Protein AF-A0A7W8LEC1-F1 (afdb_monomer_lite)

Structure (mmCIF, N/CA/C/O backbone):
data_AF-A0A7W8LEC1-F1
#
_entry.id   AF-A0A7W8LEC1-F1
#
loop_
_atom_site.group_PDB
_atom_site.id
_atom_site.type_symbol
_atom_site.label_atom_id
_atom_site.label_alt_id
_atom_site.label_comp_id
_atom_site.label_asym_id
_atom_site.label_entity_id
_atom_site.label_seq_id
_atom_site.pdbx_PDB_ins_code
_atom_site.Cartn_x
_atom_site.Cartn_y
_atom_site.Cartn_z
_atom_site.occupancy
_atom_site.B_iso_or_equiv
_atom_site.auth_seq_id
_atom_site.auth_comp_id
_atom_site.auth_asym_id
_atom_site.auth_atom_id
_atom_site.pdbx_PDB_model_num
ATOM 1 N N . MET A 1 1 ? -14.470 5.582 10.821 1.00 91.12 1 MET A N 1
ATOM 2 C CA . MET A 1 1 ? -13.684 6.486 9.956 1.00 91.12 1 MET A CA 1
ATOM 3 C C . MET A 1 1 ? -12.314 5.876 9.732 1.00 91.12 1 MET A C 1
ATOM 5 O O . MET A 1 1 ? -11.728 5.388 10.690 1.00 9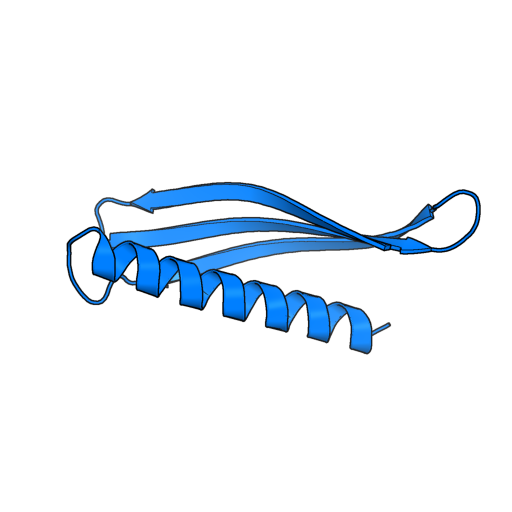1.12 1 MET A O 1
ATOM 9 N N . LEU A 1 2 ? -11.835 5.872 8.492 1.00 94.19 2 LEU A N 1
ATOM 10 C CA . LEU A 1 2 ? -10.481 5.452 8.136 1.00 94.19 2 LEU A CA 1
ATOM 11 C C . LEU A 1 2 ? -9.670 6.708 7.809 1.00 94.19 2 LEU A C 1
ATOM 13 O O . LEU A 1 2 ? -10.108 7.512 6.991 1.00 94.19 2 LEU A O 1
ATOM 17 N N . VAL A 1 3 ? -8.513 6.868 8.446 1.00 94.56 3 VAL A N 1
ATOM 18 C CA . VAL A 1 3 ? -7.531 7.912 8.128 1.00 94.56 3 VAL A CA 1
ATOM 19 C C . VAL A 1 3 ? -6.295 7.219 7.582 1.00 94.56 3 VAL A C 1
ATOM 21 O O . VAL A 1 3 ? -5.778 6.314 8.233 1.00 94.56 3 VAL A O 1
ATOM 24 N N . VAL A 1 4 ? -5.835 7.625 6.402 1.00 96.19 4 VAL A N 1
ATOM 25 C CA . VAL A 1 4 ? -4.627 7.089 5.765 1.00 96.19 4 VAL A CA 1
ATOM 26 C C . VAL A 1 4 ? -3.654 8.237 5.551 1.00 96.19 4 VAL A C 1
ATOM 28 O O . VAL A 1 4 ? -4.027 9.267 4.993 1.00 96.19 4 VAL A O 1
ATOM 31 N N . THR A 1 5 ? -2.414 8.042 5.980 1.00 96.44 5 THR A N 1
ATOM 32 C CA . THR A 1 5 ? -1.332 9.012 5.850 1.00 96.44 5 THR A CA 1
ATOM 33 C C . THR A 1 5 ? -0.205 8.379 5.054 1.00 96.44 5 THR A C 1
ATOM 35 O O . THR A 1 5 ? 0.347 7.355 5.457 1.00 96.44 5 THR A O 1
ATOM 38 N N . VAL A 1 6 ? 0.159 9.006 3.939 1.00 95.50 6 VAL A N 1
ATOM 39 C CA . VAL A 1 6 ? 1.420 8.714 3.256 1.00 95.50 6 VAL A CA 1
ATOM 40 C C . VAL A 1 6 ? 2.520 9.460 4.002 1.00 95.50 6 VAL A C 1
ATOM 42 O O . VAL A 1 6 ? 2.452 10.679 4.136 1.00 95.50 6 VAL A O 1
ATOM 45 N N . LEU A 1 7 ? 3.478 8.713 4.543 1.00 96.56 7 LEU A N 1
ATOM 46 C CA . LEU A 1 7 ? 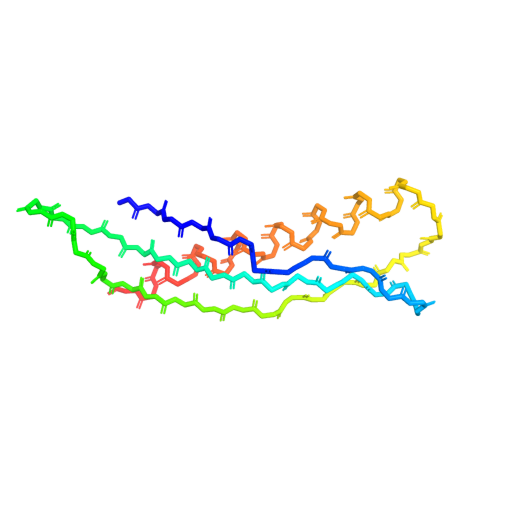4.609 9.248 5.299 1.00 96.56 7 LEU A CA 1
ATOM 47 C C . LEU A 1 7 ? 5.753 9.623 4.362 1.00 96.56 7 LEU A C 1
ATOM 49 O O . LEU A 1 7 ? 6.378 10.661 4.542 1.00 96.56 7 LEU A O 1
ATOM 53 N N . ASP A 1 8 ? 5.998 8.772 3.368 1.00 95.81 8 ASP A N 1
ATOM 54 C CA . ASP A 1 8 ? 7.051 8.952 2.381 1.00 95.81 8 ASP A CA 1
ATOM 55 C C . ASP A 1 8 ? 6.721 8.181 1.096 1.00 95.81 8 ASP A C 1
ATOM 57 O O . ASP A 1 8 ? 6.082 7.124 1.144 1.00 95.81 8 ASP A O 1
ATOM 61 N N . ALA A 1 9 ? 7.132 8.722 -0.048 1.00 93.31 9 ALA A N 1
ATOM 62 C CA . ALA A 1 9 ? 6.930 8.124 -1.361 1.00 93.31 9 ALA A CA 1
ATOM 63 C C . ALA A 1 9 ? 8.069 8.536 -2.295 1.00 93.31 9 ALA A C 1
ATOM 65 O O . ALA A 1 9 ? 8.101 9.658 -2.800 1.00 93.31 9 ALA A O 1
ATOM 66 N N . GLU A 1 10 ? 8.978 7.607 -2.562 1.00 93.31 10 GLU A N 1
ATOM 67 C CA . GLU A 1 10 ? 10.176 7.878 -3.347 1.00 93.31 10 GLU A CA 1
ATOM 68 C C . GLU A 1 10 ? 10.424 6.805 -4.404 1.00 93.31 10 GLU A C 1
ATOM 70 O O . GLU A 1 10 ? 9.927 5.680 -4.329 1.00 93.31 10 GLU A O 1
ATOM 75 N N . THR A 1 11 ? 11.195 7.167 -5.425 1.00 91.81 11 THR A N 1
ATOM 76 C CA . THR A 1 11 ? 11.737 6.227 -6.407 1.00 91.81 11 THR A CA 1
ATOM 77 C C . THR A 1 11 ? 13.247 6.344 -6.376 1.00 91.81 11 THR A C 1
ATOM 79 O O . THR A 1 11 ? 13.782 7.424 -6.624 1.00 91.81 11 THR A O 1
ATOM 82 N N . ASP A 1 12 ? 13.932 5.24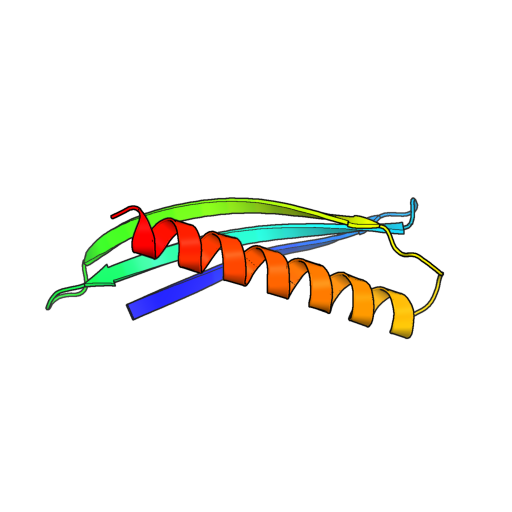4 -6.087 1.00 89.94 12 ASP A N 1
ATOM 83 C CA . ASP A 1 12 ? 15.389 5.239 -6.040 1.00 89.94 12 ASP A CA 1
ATOM 84 C C . ASP A 1 12 ? 16.024 5.099 -7.438 1.00 89.94 12 ASP A C 1
ATOM 86 O O . ASP A 1 12 ? 15.364 4.837 -8.450 1.00 89.94 12 ASP A O 1
ATOM 90 N N . ALA A 1 13 ? 17.350 5.251 -7.499 1.00 88.50 13 ALA A N 1
ATOM 91 C CA . ALA A 1 13 ? 18.117 5.125 -8.739 1.00 88.50 13 ALA A CA 1
ATOM 92 C C . ALA A 1 13 ? 18.098 3.704 -9.339 1.00 88.50 13 ALA A C 1
ATOM 94 O O . ALA A 1 13 ? 18.390 3.542 -10.526 1.00 88.50 13 ALA A O 1
ATOM 95 N N . SER A 1 14 ? 17.747 2.682 -8.548 1.00 88.25 14 SER A N 1
ATOM 96 C CA . SER A 1 14 ? 17.564 1.307 -9.032 1.00 88.25 14 SER A CA 1
ATOM 97 C C . SER A 1 14 ? 16.234 1.121 -9.768 1.00 88.25 14 SER A C 1
ATOM 99 O O . SER A 1 14 ? 16.025 0.099 -10.417 1.00 88.25 14 SER A O 1
ATOM 101 N N . GLY A 1 15 ? 15.351 2.122 -9.706 1.00 90.38 15 GLY A N 1
ATOM 102 C CA . GLY A 1 15 ? 14.00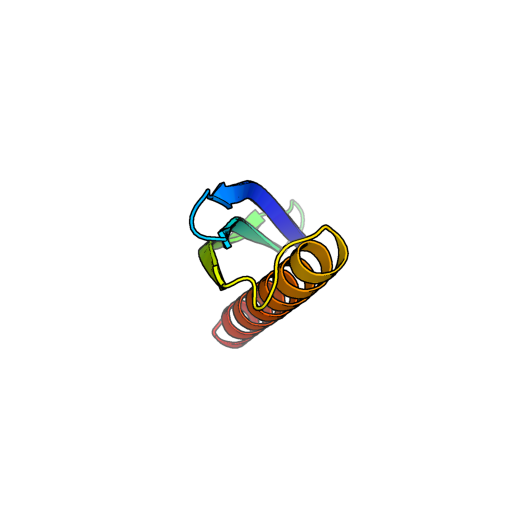0 2.030 -10.228 1.00 90.38 15 GLY A CA 1
ATOM 103 C C . GLY A 1 15 ? 13.080 1.254 -9.294 1.00 90.38 15 GLY A C 1
ATOM 104 O O . GLY A 1 15 ? 12.162 0.595 -9.767 1.00 90.38 15 GLY A O 1
ATOM 105 N N . THR A 1 16 ? 13.305 1.312 -7.983 1.00 92.94 16 THR A N 1
ATOM 106 C CA . THR A 1 16 ? 12.355 0.797 -6.996 1.00 92.94 16 THR A CA 1
ATOM 107 C C . THR A 1 16 ? 11.561 1.955 -6.415 1.00 92.94 16 THR A C 1
ATOM 109 O O . THR A 1 16 ? 12.128 2.898 -5.867 1.00 92.94 16 THR A O 1
ATOM 112 N N . VAL A 1 17 ? 10.236 1.876 -6.513 1.00 93.62 17 VAL A N 1
ATOM 113 C CA . VAL A 1 17 ? 9.329 2.776 -5.801 1.00 93.62 17 VAL A CA 1
ATOM 114 C C . VAL A 1 17 ? 9.141 2.238 -4.388 1.00 93.62 17 VAL A C 1
ATOM 116 O O . VAL A 1 17 ? 8.774 1.073 -4.226 1.00 93.62 17 VAL A O 1
ATOM 119 N N . THR A 1 18 ? 9.362 3.076 -3.380 1.00 95.88 18 THR A N 1
ATOM 120 C CA . THR A 1 18 ? 9.093 2.777 -1.971 1.00 95.88 18 THR A CA 1
ATOM 121 C C . THR A 1 18 ? 7.995 3.707 -1.464 1.00 95.88 18 THR A C 1
ATOM 123 O O . THR A 1 18 ? 8.075 4.918 -1.641 1.00 95.88 18 THR A O 1
ATOM 126 N N . LEU A 1 19 ? 6.966 3.143 -0.829 1.00 97.19 19 LEU A N 1
ATOM 127 C CA . LEU A 1 19 ? 5.897 3.886 -0.163 1.00 97.19 19 LEU A CA 1
ATOM 128 C C . LEU A 1 19 ? 5.863 3.502 1.311 1.00 97.19 19 LEU A C 1
ATOM 130 O O . LEU A 1 19 ? 5.690 2.328 1.646 1.00 97.19 19 LEU A O 1
ATOM 134 N N . GLN A 1 20 ? 5.963 4.495 2.182 1.00 97.94 20 GLN A N 1
ATOM 135 C CA . GLN A 1 20 ? 5.693 4.352 3.603 1.00 97.94 20 GLN A CA 1
ATOM 136 C C . GLN A 1 20 ? 4.331 4.963 3.904 1.00 97.94 20 GLN A C 1
ATOM 138 O O . GLN A 1 20 ? 4.075 6.129 3.603 1.00 97.94 20 GLN A O 1
ATOM 143 N N . ALA A 1 21 ? 3.448 4.181 4.509 1.00 98.06 21 ALA A N 1
ATOM 144 C CA . ALA A 1 21 ? 2.110 4.634 4.845 1.00 98.06 21 ALA A CA 1
ATOM 145 C C . ALA A 1 21 ? 1.691 4.130 6.221 1.00 98.06 21 ALA A C 1
ATOM 147 O O . ALA A 1 21 ? 2.039 3.019 6.623 1.00 98.06 21 ALA A O 1
ATOM 148 N N . ALA A 1 22 ? 0.899 4.938 6.914 1.00 97.75 22 ALA A N 1
ATOM 149 C CA . ALA A 1 22 ? 0.207 4.564 8.133 1.00 97.75 22 ALA A CA 1
ATOM 150 C C . ALA A 1 22 ? -1.301 4.719 7.945 1.00 97.75 22 ALA A C 1
ATOM 152 O O . ALA A 1 22 ? -1.759 5.582 7.194 1.00 97.75 22 ALA A O 1
ATOM 153 N N . TRP A 1 23 ? -2.086 3.899 8.634 1.00 97.44 23 TRP A N 1
ATOM 154 C CA . TRP A 1 23 ? -3.534 4.053 8.669 1.00 97.44 23 TRP A CA 1
ATOM 155 C C . TRP A 1 23 ? -4.096 3.803 10.059 1.00 97.44 23 TRP A C 1
ATOM 157 O O . TRP A 1 23 ? -3.611 2.956 10.812 1.00 97.44 23 TRP A O 1
ATOM 167 N N . THR A 1 24 ? -5.158 4.541 10.367 1.00 96.50 24 THR A N 1
ATOM 168 C CA . THR A 1 24 ? -5.859 4.484 11.645 1.00 96.50 24 THR A CA 1
ATOM 169 C C . THR A 1 24 ? -7.354 4.310 11.412 1.00 96.50 24 THR A C 1
ATOM 171 O O . THR A 1 24 ? -7.981 5.093 10.694 1.00 96.50 24 THR A O 1
ATOM 174 N N . LEU A 1 25 ? -7.951 3.311 12.062 1.00 94.19 25 LEU A N 1
ATOM 175 C CA . LEU A 1 25 ? -9.402 3.156 12.149 1.00 94.19 25 LEU A CA 1
ATOM 176 C C . LEU A 1 25 ? -9.907 3.820 13.422 1.00 94.19 25 LEU A C 1
ATOM 178 O O . LEU A 1 25 ? -9.467 3.483 14.521 1.00 94.19 25 LEU A O 1
ATOM 182 N N . GLN A 1 26 ? -10.876 4.715 13.287 1.00 93.75 26 GLN A N 1
ATOM 183 C CA . GLN A 1 26 ? -11.519 5.399 14.403 1.00 93.75 26 GLN A CA 1
ATOM 184 C C . GLN A 1 26 ? -13.013 5.073 14.468 1.00 93.75 26 GLN A C 1
ATOM 186 O O . GLN A 1 26 ? -13.691 5.034 13.435 1.00 93.75 26 GLN A O 1
ATOM 191 N N . SER A 1 27 ? -13.541 4.879 15.677 1.00 91.00 27 SER A N 1
ATOM 192 C CA . SER A 1 27 ? -14.973 4.656 15.923 1.00 91.00 27 SER A CA 1
ATOM 193 C C . SER A 1 27 ? -15.454 5.350 17.200 1.00 91.00 27 SER A C 1
ATOM 195 O O . SER A 1 27 ? -14.646 5.733 18.045 1.00 91.00 27 SER A O 1
ATOM 197 N N . GLY A 1 28 ? -16.776 5.466 17.350 1.00 89.00 28 GLY A N 1
ATOM 198 C CA . GLY A 1 28 ? -17.423 6.098 18.502 1.00 89.00 28 GLY A CA 1
ATOM 199 C C . GLY A 1 28 ? -17.588 7.616 18.376 1.00 89.00 28 GLY A C 1
ATOM 200 O O . GLY A 1 28 ? -17.170 8.233 17.396 1.00 89.00 28 GLY A O 1
ATOM 201 N N . GLN A 1 29 ? -18.231 8.196 19.389 1.00 82.56 29 GLN A N 1
ATOM 202 C CA . GLN A 1 29 ? -18.424 9.634 19.584 1.00 82.56 29 GLN A CA 1
ATOM 203 C C . GLN A 1 29 ? -18.026 9.961 21.038 1.00 82.56 29 GLN A C 1
ATOM 205 O O . GLN A 1 29 ? -18.736 9.538 21.951 1.00 82.56 29 GLN A O 1
ATOM 210 N N . PRO A 1 30 ? -16.888 10.644 21.284 1.00 84.00 30 PRO A N 1
ATOM 211 C CA . PRO A 1 30 ? -15.923 11.158 20.304 1.00 84.00 30 PRO A CA 1
ATOM 212 C C . PRO A 1 30 ? -15.131 10.041 19.603 1.00 84.00 30 PRO A C 1
ATOM 214 O O . PRO A 1 30 ? -15.020 8.925 20.113 1.00 84.00 30 PRO A O 1
ATOM 217 N N . ALA A 1 31 ? -14.566 10.351 18.434 1.00 88.31 31 ALA A N 1
ATOM 218 C CA . ALA A 1 31 ? -13.778 9.400 17.656 1.00 88.31 31 ALA A CA 1
ATOM 219 C C . ALA A 1 31 ? -12.534 8.944 18.439 1.00 88.31 31 ALA A C 1
ATOM 221 O O . ALA A 1 31 ? -11.692 9.760 18.815 1.00 88.31 31 ALA A O 1
ATOM 222 N N . ARG A 1 32 ? -12.399 7.633 18.666 1.00 89.50 32 ARG A N 1
ATOM 223 C CA . ARG A 1 32 ? -11.211 7.017 19.279 1.00 89.50 32 ARG A CA 1
ATOM 224 C C . ARG A 1 32 ? -10.544 6.068 18.299 1.00 89.50 32 ARG A C 1
ATOM 226 O O . ARG A 1 32 ? -11.234 5.345 17.581 1.00 89.50 32 ARG A O 1
ATOM 233 N N . ALA A 1 33 ? -9.212 6.062 18.281 1.00 91.00 33 ALA A N 1
ATOM 234 C CA . ALA A 1 33 ? -8.445 5.087 17.517 1.00 91.00 33 ALA A CA 1
ATOM 235 C C . ALA A 1 33 ? -8.711 3.676 18.057 1.00 91.00 33 ALA A C 1
ATOM 237 O O . ALA A 1 33 ? -8.642 3.430 19.258 1.00 91.00 33 ALA A O 1
ATOM 238 N N . THR A 1 34 ? -9.035 2.767 17.150 1.00 91.69 34 THR A N 1
ATOM 239 C CA . THR A 1 34 ? -9.320 1.355 17.436 1.00 91.69 34 THR A CA 1
ATOM 240 C C . THR A 1 34 ? -8.320 0.410 16.791 1.00 91.69 34 THR A C 1
ATOM 242 O O . THR A 1 34 ? -8.200 -0.733 17.213 1.00 91.69 34 THR A O 1
ATOM 2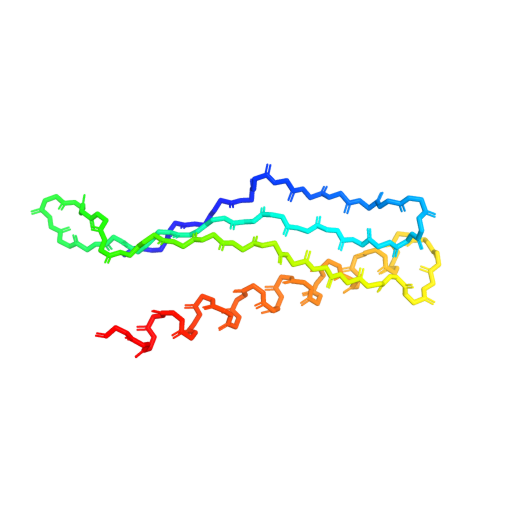45 N N . LEU A 1 35 ? -7.597 0.893 15.783 1.00 92.31 35 LEU A N 1
ATOM 246 C CA . LEU A 1 35 ? -6.480 0.213 15.152 1.00 92.31 35 LEU A CA 1
ATOM 247 C C . LEU A 1 35 ? -5.573 1.276 14.548 1.00 92.31 35 LEU A C 1
ATOM 249 O O . LEU A 1 35 ? -6.080 2.184 13.892 1.00 92.31 35 LEU A O 1
ATOM 253 N N . THR A 1 36 ? -4.269 1.111 14.724 1.00 94.94 36 THR A N 1
ATOM 254 C CA . THR A 1 36 ? -3.240 1.867 14.009 1.00 94.94 36 THR A CA 1
ATOM 255 C C . THR A 1 36 ? -2.244 0.871 13.441 1.00 94.94 36 THR A C 1
ATOM 257 O O . THR A 1 36 ? -1.812 -0.042 14.146 1.00 94.94 36 THR A O 1
ATOM 260 N N . GLN A 1 37 ? -1.902 1.024 12.169 1.00 96.62 37 GLN A N 1
ATOM 261 C CA . GLN A 1 37 ? -0.935 0.188 11.466 1.00 96.62 37 GLN A CA 1
ATOM 262 C C . GLN A 1 37 ? -0.039 1.058 10.588 1.00 96.62 37 GLN A C 1
ATOM 264 O O . GLN A 1 37 ? -0.412 2.164 10.198 1.00 96.62 37 GLN A O 1
ATOM 269 N N . GLN A 1 38 ? 1.140 0.534 10.268 1.00 97.00 38 GLN A N 1
ATOM 270 C CA . GLN A 1 38 ? 2.088 1.143 9.347 1.00 97.00 38 GLN A CA 1
ATOM 271 C C . GLN A 1 38 ? 2.691 0.060 8.457 1.00 97.00 38 GLN A C 1
ATOM 273 O O . GLN A 1 38 ? 2.898 -1.073 8.891 1.00 97.00 38 GLN A O 1
ATOM 278 N N . ALA A 1 39 ? 2.981 0.407 7.207 1.00 96.69 39 ALA A N 1
ATOM 279 C CA . ALA A 1 39 ? 3.646 -0.474 6.268 1.00 96.69 39 ALA A CA 1
ATOM 280 C C . ALA A 1 39 ? 4.618 0.287 5.369 1.00 96.69 39 ALA A C 1
ATOM 282 O O . ALA A 1 39 ? 4.353 1.412 4.947 1.00 96.69 39 ALA A O 1
ATOM 283 N N . THR A 1 40 ? 5.698 -0.405 5.013 1.00 97.44 40 THR A N 1
ATOM 284 C CA . THR A 1 40 ? 6.558 -0.055 3.884 1.00 97.44 40 THR A CA 1
ATOM 285 C C . THR A 1 40 ? 6.263 -1.020 2.741 1.00 97.44 40 THR A C 1
ATOM 287 O O . THR A 1 40 ? 6.298 -2.242 2.918 1.00 97.44 40 THR A O 1
ATOM 290 N N . LEU A 1 41 ? 5.944 -0.472 1.576 1.00 96.81 41 LEU A N 1
ATOM 291 C CA . LEU A 1 41 ? 5.634 -1.189 0.345 1.00 96.81 41 LEU A CA 1
ATOM 292 C C . LEU A 1 41 ? 6.680 -0.837 -0.704 1.00 96.81 41 LEU A C 1
ATOM 294 O O . LEU A 1 41 ? 7.149 0.298 -0.753 1.00 96.81 41 LEU A O 1
ATOM 298 N N . LYS A 1 42 ? 7.040 -1.809 -1.540 1.00 94.81 42 LYS A N 1
ATOM 299 C CA . LYS A 1 42 ? 8.012 -1.624 -2.617 1.00 94.81 42 LYS A CA 1
ATOM 300 C C . LYS A 1 42 ? 7.486 -2.218 -3.912 1.00 94.81 42 LYS A C 1
ATOM 302 O O . LYS A 1 42 ? 6.877 -3.286 -3.884 1.00 94.81 42 LYS A O 1
ATOM 307 N N . ALA A 1 43 ? 7.755 -1.560 -5.032 1.00 93.38 43 ALA A N 1
ATOM 308 C CA . ALA A 1 43 ? 7.532 -2.116 -6.359 1.00 93.38 43 ALA A CA 1
ATOM 309 C C . ALA A 1 43 ? 8.657 -1.711 -7.305 1.00 93.38 43 ALA A C 1
ATOM 311 O O . ALA A 1 43 ? 9.070 -0.553 -7.336 1.00 93.38 43 ALA A O 1
ATOM 312 N N . ALA A 1 44 ? 9.119 -2.668 -8.102 1.00 91.31 44 ALA A N 1
ATOM 313 C CA . ALA A 1 44 ? 10.060 -2.393 -9.172 1.00 91.31 44 ALA A CA 1
ATOM 314 C C . ALA A 1 44 ? 9.354 -1.695 -10.344 1.00 91.31 44 ALA A C 1
ATOM 316 O O . ALA A 1 44 ? 8.215 -2.018 -10.707 1.00 91.31 44 ALA A O 1
ATOM 317 N N . LEU A 1 45 ? 10.059 -0.752 -10.958 1.00 91.50 45 LEU A N 1
ATOM 318 C CA . LEU A 1 45 ? 9.732 -0.227 -12.270 1.00 91.50 45 LEU A CA 1
ATOM 319 C C . LEU A 1 45 ? 10.102 -1.274 -13.322 1.00 91.50 45 LEU A C 1
ATOM 321 O O . LEU A 1 45 ? 11.237 -1.735 -13.385 1.00 91.50 45 LEU A O 1
ATOM 325 N N . GLU A 1 46 ? 9.148 -1.627 -14.178 1.00 84.19 46 GLU A N 1
ATOM 326 C CA . GLU A 1 46 ? 9.395 -2.538 -15.308 1.00 84.19 46 GLU A CA 1
ATOM 327 C C . GLU A 1 46 ? 10.136 -1.847 -16.456 1.00 84.19 46 GLU A C 1
ATOM 329 O O . GLU A 1 46 ? 10.784 -2.496 -17.269 1.00 84.19 46 GLU A O 1
ATOM 334 N N . ASN A 1 47 ? 10.034 -0.520 -16.528 1.00 85.00 47 ASN A N 1
ATOM 335 C CA . ASN A 1 47 ? 10.698 0.323 -17.509 1.00 85.00 47 ASN A CA 1
ATOM 336 C C . ASN A 1 47 ? 10.934 1.721 -16.931 1.00 85.00 47 ASN A C 1
ATOM 338 O O . ASN A 1 47 ? 10.357 2.100 -15.913 1.00 85.00 47 ASN A O 1
ATOM 342 N N . ARG A 1 48 ? 11.782 2.513 -17.592 1.00 83.50 48 ARG A N 1
ATOM 343 C CA . ARG A 1 48 ? 11.998 3.918 -17.219 1.00 83.50 48 ARG A CA 1
ATOM 344 C C . ARG A 1 48 ? 10.895 4.815 -17.783 1.00 83.50 48 ARG A C 1
ATOM 346 O O . ARG A 1 48 ? 10.312 4.521 -18.823 1.00 83.50 48 ARG A O 1
ATOM 353 N N . GLY A 1 49 ? 10.672 5.950 -17.123 1.00 86.50 49 GLY A N 1
ATOM 354 C CA . GLY A 1 49 ? 9.766 7.007 -17.577 1.00 86.50 49 GLY A CA 1
ATOM 355 C C . GLY A 1 49 ? 8.525 7.179 -16.700 1.00 86.50 49 GLY A C 1
ATOM 356 O O . GLY A 1 49 ? 8.163 6.305 -15.913 1.00 86.50 49 GLY A O 1
ATOM 357 N N . ALA A 1 50 ? 7.864 8.328 -16.855 1.00 87.94 50 ALA A N 1
ATOM 358 C CA . ALA A 1 50 ? 6.747 8.743 -16.005 1.00 87.94 50 ALA A CA 1
ATOM 359 C C . ALA A 1 50 ? 5.556 7.768 -16.042 1.00 87.94 50 ALA A C 1
ATOM 361 O O . ALA A 1 50 ? 4.930 7.516 -15.017 1.00 87.94 50 ALA A O 1
ATOM 362 N N . ALA A 1 51 ? 5.269 7.164 -17.201 1.00 90.69 51 ALA A N 1
ATOM 363 C CA . ALA A 1 51 ? 4.187 6.187 -17.334 1.00 90.69 51 ALA A CA 1
ATOM 364 C C . ALA A 1 51 ? 4.441 4.919 -16.500 1.00 90.69 51 ALA A C 1
ATOM 366 O O . ALA A 1 51 ? 3.548 4.442 -15.802 1.00 90.69 51 ALA A O 1
ATOM 367 N N . ALA A 1 52 ? 5.672 4.402 -16.520 1.00 90.31 52 ALA A N 1
ATOM 368 C CA . ALA A 1 52 ? 6.048 3.237 -15.725 1.00 90.31 52 ALA A CA 1
ATOM 369 C C . ALA A 1 52 ? 6.030 3.546 -14.219 1.00 90.31 52 ALA A C 1
ATOM 371 O O . ALA A 1 52 ? 5.599 2.710 -13.426 1.00 90.31 52 ALA A O 1
ATOM 372 N N . GLN A 1 53 ? 6.426 4.763 -13.827 1.00 88.88 53 GLN A N 1
ATOM 373 C CA . GLN A 1 53 ? 6.314 5.234 -12.443 1.00 88.88 53 GLN A CA 1
ATOM 374 C C . GLN A 1 53 ? 4.861 5.311 -11.974 1.00 88.88 53 GLN A C 1
ATOM 376 O O . GLN A 1 53 ? 4.537 4.783 -10.913 1.00 88.88 53 GLN A O 1
ATOM 381 N N . ALA A 1 54 ? 3.969 5.893 -12.779 1.00 91.00 54 ALA A N 1
ATOM 382 C CA . ALA A 1 54 ? 2.544 5.954 -12.463 1.00 91.00 54 ALA A CA 1
ATOM 383 C C . ALA A 1 54 ? 1.927 4.550 -12.326 1.00 91.00 54 ALA A C 1
ATOM 385 O O . ALA A 1 54 ? 1.167 4.296 -11.391 1.00 91.00 54 ALA A O 1
ATOM 386 N N . ALA A 1 55 ? 2.299 3.616 -13.208 1.00 92.75 55 ALA A N 1
ATOM 387 C CA . ALA A 1 55 ? 1.852 2.228 -13.130 1.00 92.75 55 ALA A CA 1
ATOM 388 C C . ALA A 1 55 ? 2.356 1.523 -11.856 1.00 92.75 55 ALA A C 1
ATOM 390 O O . ALA A 1 55 ? 1.582 0.857 -11.167 1.00 92.75 55 ALA A O 1
ATOM 391 N N . ALA A 1 56 ? 3.631 1.696 -11.495 1.00 92.50 56 ALA A N 1
ATOM 392 C CA . ALA A 1 56 ? 4.182 1.129 -10.265 1.00 92.50 56 ALA A CA 1
ATOM 393 C C . ALA A 1 56 ? 3.536 1.723 -9.007 1.00 92.50 56 ALA A C 1
ATOM 395 O O . ALA A 1 56 ? 3.194 0.974 -8.091 1.00 92.50 56 ALA A O 1
ATOM 396 N N . LEU A 1 57 ? 3.294 3.036 -8.986 1.00 91.69 57 LEU A N 1
ATOM 397 C CA . LEU A 1 57 ? 2.579 3.693 -7.897 1.00 91.69 57 LEU A CA 1
ATOM 398 C C . LEU A 1 57 ? 1.148 3.156 -7.769 1.00 91.69 57 LEU A C 1
ATOM 400 O O . LEU A 1 57 ? 0.724 2.820 -6.667 1.00 91.69 57 LEU A O 1
ATOM 404 N N . SER A 1 58 ? 0.426 3.003 -8.883 1.00 93.56 58 SER A N 1
ATOM 405 C CA . SER A 1 58 ? -0.919 2.415 -8.886 1.00 93.56 58 SER A CA 1
ATOM 406 C C . SER A 1 58 ? -0.930 1.013 -8.268 1.00 93.56 58 SER A C 1
ATOM 408 O O . SER A 1 58 ? -1.760 0.734 -7.403 1.00 93.56 58 SER A O 1
ATOM 410 N N . ARG A 1 59 ? 0.041 0.160 -8.620 1.00 94.62 59 ARG A N 1
ATOM 411 C CA . ARG A 1 59 ? 0.186 -1.177 -8.019 1.00 94.62 59 ARG A CA 1
ATOM 412 C C . ARG A 1 59 ? 0.456 -1.124 -6.518 1.00 94.62 59 ARG A C 1
ATOM 414 O O . ARG A 1 59 ? -0.172 -1.861 -5.763 1.00 94.62 59 ARG A O 1
ATOM 421 N N . ILE A 1 60 ? 1.358 -0.247 -6.078 1.00 96.00 60 ILE A N 1
ATOM 422 C CA . ILE A 1 60 ? 1.659 -0.069 -4.652 1.00 96.00 60 ILE A CA 1
ATOM 423 C C . ILE A 1 60 ? 0.421 0.401 -3.880 1.00 96.00 60 ILE A C 1
ATOM 425 O O . ILE A 1 60 ? 0.153 -0.109 -2.793 1.00 96.00 60 ILE A O 1
ATOM 429 N N . LEU A 1 61 ? -0.343 1.348 -4.428 1.00 94.69 61 LEU A N 1
ATOM 430 C CA . LEU A 1 61 ? -1.569 1.847 -3.802 1.00 94.69 61 LEU A CA 1
ATOM 431 C C . LEU A 1 61 ? -2.660 0.769 -3.746 1.00 94.69 61 LEU A C 1
ATOM 433 O O . LEU A 1 61 ? -3.368 0.674 -2.742 1.00 94.69 61 LEU A O 1
ATOM 437 N N . GLY A 1 62 ? -2.753 -0.088 -4.767 1.00 96.38 62 GLY A N 1
ATOM 438 C CA . GLY A 1 62 ? -3.597 -1.285 -4.728 1.00 96.38 62 GLY A CA 1
ATOM 439 C C . GLY A 1 62 ? -3.204 -2.208 -3.572 1.00 96.38 62 GLY A C 1
ATOM 440 O O . GLY A 1 62 ? -4.023 -2.492 -2.703 1.00 96.38 62 GLY A O 1
ATOM 441 N N . ALA A 1 63 ? -1.918 -2.553 -3.470 1.00 96.44 63 ALA A N 1
ATOM 442 C CA . ALA A 1 63 ? -1.407 -3.401 -2.393 1.00 96.44 63 ALA A CA 1
ATOM 443 C C . ALA A 1 63 ? -1.581 -2.785 -0.988 1.00 96.44 63 ALA A C 1
ATOM 445 O O . ALA A 1 63 ? -1.822 -3.507 -0.017 1.00 96.44 63 ALA A O 1
ATOM 446 N N . LEU A 1 64 ? -1.472 -1.457 -0.850 1.00 96.81 64 LEU A N 1
ATOM 447 C CA . LEU A 1 64 ? -1.798 -0.761 0.400 1.00 96.81 64 LEU A CA 1
ATOM 448 C C . LEU A 1 64 ? -3.275 -0.944 0.756 1.00 96.81 64 LEU A C 1
ATOM 450 O O . LEU A 1 64 ? -3.597 -1.254 1.902 1.00 96.81 64 LEU A O 1
ATOM 454 N N . THR A 1 65 ? -4.158 -0.773 -0.226 1.00 96.56 65 THR A N 1
ATOM 455 C CA . THR A 1 65 ? -5.605 -0.929 -0.048 1.00 96.56 65 THR A CA 1
ATOM 456 C C . THR A 1 65 ? -5.953 -2.346 0.407 1.00 96.56 65 THR A C 1
ATOM 458 O O . THR A 1 65 ? -6.704 -2.506 1.370 1.00 96.56 65 THR A O 1
ATOM 461 N N . ASP A 1 66 ? -5.330 -3.363 -0.191 1.00 96.94 66 ASP A N 1
ATOM 462 C CA . ASP A 1 66 ? -5.507 -4.763 0.208 1.00 96.94 66 ASP A CA 1
ATOM 463 C C . ASP A 1 66 ? -5.068 -5.008 1.661 1.00 96.94 66 ASP A C 1
ATOM 465 O O . ASP A 1 66 ? -5.770 -5.671 2.428 1.00 96.94 66 ASP A O 1
ATOM 469 N N . ARG A 1 67 ? -3.938 -4.424 2.090 1.00 96.00 67 ARG A N 1
ATOM 470 C CA . ARG A 1 67 ? -3.469 -4.521 3.486 1.00 96.00 67 ARG A CA 1
ATOM 471 C C . ARG A 1 67 ? -4.408 -3.830 4.468 1.00 96.00 67 ARG A C 1
ATOM 473 O O . ARG A 1 67 ? -4.660 -4.370 5.546 1.00 96.00 67 ARG A O 1
ATOM 480 N N . ILE A 1 68 ? -4.940 -2.663 4.106 1.00 95.56 68 ILE A N 1
ATOM 481 C CA . ILE A 1 68 ? -5.942 -1.969 4.919 1.00 95.56 68 ILE A CA 1
ATOM 482 C C . ILE A 1 68 ? -7.174 -2.863 5.071 1.00 95.56 68 ILE A C 1
ATOM 484 O O . ILE A 1 68 ? -7.593 -3.112 6.202 1.00 95.56 68 ILE A O 1
ATOM 488 N N . ALA A 1 69 ? -7.708 -3.395 3.968 1.00 95.44 69 ALA A N 1
ATOM 489 C CA . ALA A 1 69 ? -8.875 -4.272 3.984 1.00 95.44 69 ALA A CA 1
ATOM 490 C C . ALA A 1 69 ? -8.646 -5.516 4.859 1.00 95.44 69 ALA A C 1
ATOM 492 O O . ALA A 1 69 ? -9.461 -5.808 5.735 1.00 95.44 69 ALA A O 1
ATOM 493 N N . ALA A 1 70 ? -7.501 -6.188 4.709 1.00 95.25 70 ALA A N 1
ATOM 494 C CA . ALA A 1 70 ? -7.134 -7.334 5.539 1.00 95.25 70 ALA A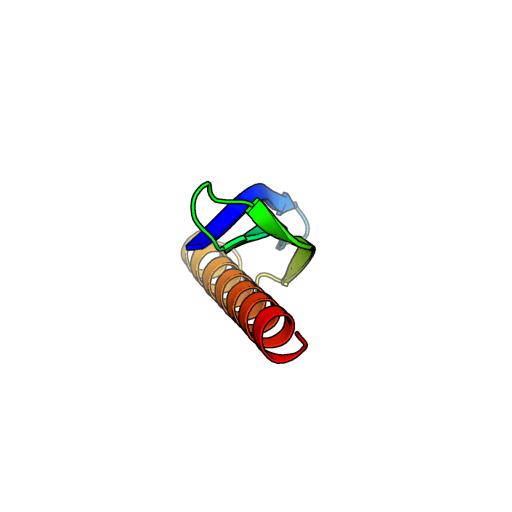 CA 1
ATOM 495 C C . ALA A 1 70 ? -7.063 -6.977 7.035 1.00 95.25 70 ALA A C 1
ATOM 497 O O . ALA A 1 70 ? -7.554 -7.727 7.876 1.00 95.25 70 ALA A O 1
ATOM 498 N N . SER A 1 71 ? -6.513 -5.806 7.377 1.00 92.44 71 SER A N 1
ATOM 499 C CA . SER A 1 71 ? -6.420 -5.344 8.770 1.00 92.44 71 SER A CA 1
ATOM 500 C C . SER A 1 71 ? -7.777 -4.992 9.396 1.00 92.44 71 SER A C 1
ATOM 502 O O . SER A 1 71 ? -7.931 -5.063 10.613 1.00 92.44 71 SER A O 1
ATOM 504 N N . VAL A 1 72 ? -8.764 -4.619 8.573 1.00 88.44 72 VAL A N 1
ATOM 505 C CA . VAL A 1 72 ? -10.141 -4.357 9.015 1.00 88.44 72 VAL A CA 1
ATOM 506 C C . VAL A 1 72 ? -10.875 -5.668 9.287 1.00 88.44 72 VAL A C 1
ATOM 508 O O . VAL A 1 72 ? -11.569 -5.758 10.291 1.00 88.44 72 VAL A O 1
ATOM 511 N N . VAL A 1 73 ? -10.722 -6.670 8.413 1.00 85.75 73 VAL A N 1
ATOM 512 C CA . VAL A 1 73 ? -11.390 -7.980 8.543 1.00 85.75 73 VAL A CA 1
ATOM 513 C C . VAL A 1 73 ? -10.836 -8.799 9.711 1.00 85.75 73 VAL A C 1
ATOM 515 O O . VAL A 1 73 ? -11.572 -9.565 10.319 1.00 85.75 73 VAL A O 1
ATOM 518 N N . ALA A 1 74 ? -9.553 -8.641 10.039 1.00 77.88 74 ALA A N 1
ATOM 519 C CA . ALA A 1 74 ? -8.907 -9.360 11.138 1.00 77.88 74 ALA A CA 1
ATOM 520 C C . ALA A 1 74 ? -9.261 -8.834 12.551 1.00 77.88 74 ALA A C 1
ATOM 522 O O . ALA A 1 74 ? -8.719 -9.351 13.529 1.00 77.88 74 ALA A O 1
ATOM 523 N N . ARG A 1 75 ? -10.110 -7.803 12.668 1.00 66.75 75 ARG A N 1
ATOM 524 C CA . ARG A 1 75 ? -10.629 -7.281 13.946 1.00 66.75 75 ARG A CA 1
ATOM 525 C C . ARG A 1 75 ? -11.914 -7.973 14.369 1.00 66.75 75 ARG A C 1
ATOM 527 O O . ARG A 1 75 ? -12.082 -8.110 15.600 1.00 66.75 75 ARG A O 1
#

Foldseek 3Di:
DKDKDWPDWDADPQQKIKTKMKMFDWDDVVTDTPDIDIDIFIDHQPDDDDVSVVVRVVVRVVVVVVVVVVVVVVD

Sequence (75 aa):
MLVVTVLDAETDASGTVTLQAAWTLQSGQPARATLTQQATLKAALENRGAAAQAAALSRILGALTDRIAASVVAR

pLDDT: mean 92.29, std 5.14, range [66.75, 98.06]

InterPro domains:
  IPR005586 ABC-type transport auxiliary lipoprotein component [PF03886] (2-69)

Secondary structure (DSSP, 8-state):
-EEEEEEEEEE-TTSEEEEEEEEEEEETTTTEEEEEEEEEEEEE-SSSSHHHHHHHHHHHHHHHHHHHHHHHHT-

Organism: NCBI:txid2782701

Radius of gyration: 14.58 Å; chains: 1; bounding box: 36×20×38 Å